Protein AF-A0A182MCZ9-F1 (afdb_monomer_lite)

InterPro domains:
  IPR011072 HR1 rho-binding domain [PF02185] (75-114)
  IPR011072 HR1 rho-binding domain [PS51860] (1-47)
  IPR011072 HR1 rho-binding domain [PS51860] (62-119)
  IPR036274 HR1 repeat superfamily [SSF46585] (1-44)
  IPR036274 HR1 repeat superfamily [SSF46585] (69-115)

Foldseek 3Di:
DLVVLVVDDDDPSVVVNVVVVVVVVVVVVVVVVVVVLVVVQVVQVVVLVVVPVDDDDGDDDNDPPVVVVVVVVVVVVVVVVVVVVVVVVVVVLVVVLVVCVPPPPNPVVVNVVSVVVPD

Organism: NCBI:txid139723

Radius of gyration: 31.66 Å; chains: 1; bounding box: 59×38×90 Å

Structure (mmCIF, N/CA/C/O backbone):
data_AF-A0A182MCZ9-F1
#
_entry.id   AF-A0A182MCZ9-F1
#
loop_
_atom_site.group_PDB
_atom_site.id
_atom_site.type_symbol
_atom_site.label_atom_id
_atom_site.label_alt_id
_atom_site.label_comp_id
_atom_site.label_asym_id
_atom_site.label_entity_id
_atom_site.label_seq_id
_atom_site.pdbx_PDB_ins_code
_atom_site.Cartn_x
_atom_site.Cartn_y
_atom_site.Cartn_z
_atom_site.occupancy
_atom_site.B_iso_or_equiv
_atom_site.auth_seq_id
_atom_site.auth_comp_id
_atom_site.auth_asym_id
_atom_site.auth_atom_id
_atom_site.pdbx_PDB_model_num
ATOM 1 N N . MET A 1 1 ? 21.712 -13.624 -35.325 1.00 68.12 1 MET A N 1
ATOM 2 C CA . MET A 1 1 ? 21.348 -12.278 -35.820 1.00 68.12 1 MET A CA 1
ATOM 3 C C . MET A 1 1 ? 22.491 -11.276 -35.673 1.00 68.12 1 MET A C 1
ATOM 5 O O . MET A 1 1 ? 22.954 -10.776 -36.681 1.00 68.12 1 MET A O 1
ATOM 9 N N . ILE A 1 2 ? 23.032 -11.023 -34.474 1.00 72.69 2 ILE A N 1
ATOM 10 C CA . ILE A 1 2 ? 24.210 -10.133 -34.338 1.00 72.69 2 ILE A CA 1
ATOM 11 C C . ILE A 1 2 ? 25.429 -10.682 -35.101 1.00 72.69 2 ILE A C 1
ATOM 13 O O . ILE A 1 2 ? 26.063 -9.958 -35.860 1.00 72.69 2 ILE A O 1
ATOM 17 N N . GLN A 1 3 ? 25.689 -11.991 -34.993 1.00 75.38 3 GLN A N 1
ATOM 18 C CA . GLN A 1 3 ? 26.774 -12.660 -35.728 1.00 75.38 3 GLN A CA 1
ATOM 19 C C . GLN A 1 3 ? 26.625 -12.575 -37.259 1.00 75.38 3 GLN A C 1
ATOM 21 O O . GLN A 1 3 ? 27.632 -12.533 -37.951 1.00 75.38 3 GLN A O 1
ATOM 26 N N . SER A 1 4 ? 25.396 -12.498 -37.787 1.00 69.81 4 SER A N 1
ATOM 2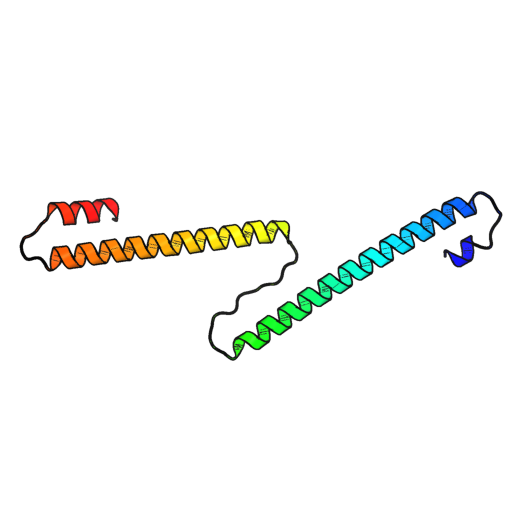7 C CA . SER A 1 4 ? 25.139 -12.387 -39.232 1.00 69.81 4 SER A CA 1
ATOM 28 C C . SER A 1 4 ? 25.238 -10.949 -39.759 1.00 69.81 4 SER A C 1
ATOM 30 O O . SER A 1 4 ? 25.450 -10.758 -40.948 1.00 69.81 4 SER A O 1
ATOM 32 N N . ILE A 1 5 ? 25.097 -9.942 -38.888 1.00 65.62 5 ILE A N 1
ATOM 33 C CA . ILE A 1 5 ? 25.270 -8.514 -39.226 1.00 65.62 5 ILE A CA 1
ATOM 34 C C . ILE A 1 5 ? 26.751 -8.114 -39.102 1.00 65.62 5 ILE A C 1
ATOM 36 O O . ILE A 1 5 ? 27.226 -7.226 -39.799 1.00 65.62 5 ILE A O 1
ATOM 40 N N . SER A 1 6 ? 27.516 -8.819 -38.261 1.00 63.59 6 SER A N 1
ATOM 41 C CA . SER A 1 6 ? 28.955 -8.592 -38.087 1.00 63.59 6 SER A CA 1
ATOM 42 C C . SER A 1 6 ? 29.803 -8.947 -39.316 1.00 63.59 6 SER A C 1
ATOM 44 O O . SER A 1 6 ? 30.950 -8.511 -39.387 1.00 63.59 6 SER A O 1
ATOM 46 N N . SER A 1 7 ? 29.280 -9.742 -40.255 1.00 65.12 7 SER A N 1
ATOM 47 C CA . SER A 1 7 ? 29.998 -10.210 -41.451 1.00 65.12 7 SER A CA 1
ATOM 48 C C . SER A 1 7 ? 29.690 -9.405 -42.729 1.00 65.12 7 SER A C 1
ATOM 50 O O . SER A 1 7 ? 30.143 -9.795 -43.802 1.00 65.12 7 SER A O 1
ATOM 52 N N . GLY A 1 8 ? 28.911 -8.316 -42.635 1.00 63.38 8 GLY A N 1
ATOM 53 C CA . GLY A 1 8 ? 28.443 -7.492 -43.762 1.00 63.38 8 GLY A CA 1
ATOM 54 C C . GLY A 1 8 ? 29.125 -6.116 -43.912 1.00 63.38 8 GLY A C 1
ATOM 55 O O . GLY A 1 8 ? 29.834 -5.637 -43.029 1.00 63.38 8 GLY A O 1
ATOM 56 N N . HIS A 1 9 ? 28.933 -5.500 -45.083 1.00 58.44 9 HIS A N 1
ATOM 57 C CA . HIS A 1 9 ? 29.632 -4.337 -45.650 1.00 58.44 9 HIS A CA 1
ATOM 58 C C . HIS A 1 9 ? 29.655 -3.061 -44.756 1.00 58.44 9 HIS A C 1
ATOM 60 O O . HIS A 1 9 ? 28.649 -2.572 -44.241 1.00 58.44 9 HIS A O 1
ATOM 66 N N . HIS A 1 10 ? 30.845 -2.456 -44.644 1.00 66.69 10 HIS A N 1
ATOM 67 C CA . HIS A 1 10 ? 31.391 -1.676 -43.513 1.00 66.69 10 HIS A CA 1
ATOM 68 C C . HIS A 1 10 ? 30.766 -0.319 -43.084 1.00 66.69 10 HIS A C 1
ATOM 70 O O . HIS A 1 10 ? 31.420 0.438 -42.358 1.00 66.69 10 HIS A O 1
ATOM 76 N N . GLY A 1 11 ? 29.522 0.011 -43.440 1.00 60.03 11 GLY A N 1
ATOM 77 C CA . GLY A 1 11 ? 28.921 1.323 -43.122 1.00 60.03 11 GLY A CA 1
ATOM 78 C C . GLY A 1 11 ? 27.581 1.265 -42.390 1.00 60.03 11 GLY A C 1
ATOM 79 O O . GLY A 1 11 ? 27.469 1.704 -41.246 1.00 60.03 11 GLY A O 1
ATOM 80 N N . ARG A 1 12 ? 26.555 0.719 -43.053 1.00 61.22 12 ARG A N 1
ATOM 81 C CA . ARG A 1 12 ? 25.186 0.636 -42.507 1.00 61.22 12 ARG A CA 1
ATOM 82 C C . ARG A 1 12 ? 25.067 -0.403 -41.393 1.00 61.22 12 ARG A C 1
ATOM 84 O O . ARG A 1 12 ? 24.326 -0.198 -40.433 1.00 61.22 12 ARG A O 1
ATOM 91 N N . ASP A 1 13 ? 25.887 -1.443 -41.467 1.00 69.56 13 ASP A N 1
ATOM 92 C CA . ASP A 1 13 ? 25.834 -2.572 -40.543 1.00 69.56 13 ASP A CA 1
ATOM 93 C C . ASP A 1 13 ? 26.352 -2.208 -39.150 1.00 69.56 13 ASP A C 1
ATOM 95 O O . ASP A 1 13 ? 25.911 -2.787 -38.166 1.00 69.56 13 ASP A O 1
ATOM 99 N N . LYS A 1 14 ? 27.193 -1.171 -39.017 1.00 76.19 14 LYS A N 1
ATOM 100 C CA . LYS A 1 14 ? 27.710 -0.728 -37.710 1.00 76.19 14 LYS A CA 1
ATOM 101 C C . LYS A 1 14 ? 26.613 -0.187 -36.791 1.00 76.19 14 LYS A C 1
ATOM 103 O O . LYS A 1 14 ? 26.600 -0.512 -35.607 1.00 76.19 14 LYS A O 1
ATOM 108 N N . LYS A 1 15 ? 25.687 0.618 -37.328 1.00 82.31 15 LYS A N 1
ATOM 109 C CA . LYS A 1 15 ? 24.567 1.168 -36.545 1.00 82.31 15 LYS A CA 1
ATOM 110 C C . LYS A 1 15 ? 23.576 0.068 -36.169 1.00 82.31 15 LYS A C 1
ATOM 112 O O . LYS A 1 15 ? 23.177 -0.011 -35.013 1.00 82.31 15 LYS A O 1
ATOM 117 N N . LEU A 1 16 ? 23.246 -0.804 -37.122 1.00 85.19 16 LEU A N 1
ATOM 118 C CA . LEU A 1 16 ? 22.359 -1.946 -36.889 1.00 85.19 16 LEU A CA 1
ATOM 119 C C . LEU A 1 16 ? 22.953 -2.933 -35.878 1.00 85.19 16 LEU A C 1
ATOM 121 O O . LEU A 1 16 ? 22.236 -3.468 -35.038 1.00 85.19 16 LEU A O 1
ATOM 125 N N . LEU A 1 17 ? 24.268 -3.143 -35.914 1.00 84.69 17 LEU A N 1
ATOM 126 C CA . LEU A 1 17 ? 24.970 -3.982 -34.951 1.00 84.69 17 LEU A CA 1
ATOM 127 C C . LEU A 1 17 ? 24.947 -3.359 -33.551 1.00 84.69 17 LEU A C 1
ATOM 129 O O . LEU A 1 17 ? 24.649 -4.062 -32.589 1.00 84.69 17 LEU A O 1
ATOM 133 N N . ALA A 1 18 ? 25.196 -2.051 -33.430 1.00 86.62 18 ALA A N 1
ATOM 134 C CA . ALA A 1 18 ? 25.106 -1.342 -32.153 1.00 86.62 18 ALA A CA 1
ATOM 135 C C . ALA A 1 18 ? 23.690 -1.410 -31.553 1.00 86.62 18 ALA A C 1
ATOM 137 O O . ALA A 1 18 ? 23.537 -1.724 -30.374 1.00 86.62 18 ALA A O 1
ATOM 138 N N . GLU A 1 19 ? 22.657 -1.197 -32.369 1.00 89.38 19 GLU A N 1
ATOM 139 C CA . GLU A 1 19 ? 21.255 -1.318 -31.955 1.00 89.38 19 GLU A CA 1
A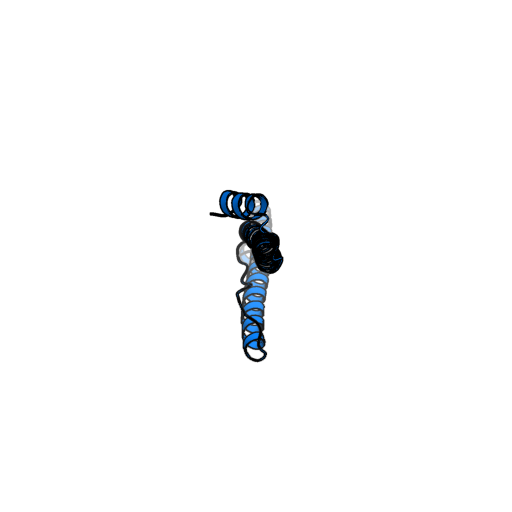TOM 140 C C . GLU A 1 19 ? 20.914 -2.750 -31.525 1.00 89.38 19 GLU A C 1
ATOM 142 O O . GLU A 1 19 ? 20.355 -2.964 -30.450 1.00 89.38 19 GLU A O 1
ATOM 147 N N . ALA A 1 20 ? 21.333 -3.752 -32.298 1.00 90.31 20 ALA A N 1
ATOM 148 C CA . ALA A 1 20 ? 21.116 -5.150 -31.948 1.00 90.31 20 ALA A CA 1
ATOM 149 C C . ALA A 1 20 ? 21.849 -5.547 -30.650 1.00 90.31 20 ALA A C 1
ATOM 151 O O . ALA A 1 20 ? 21.314 -6.320 -29.853 1.00 90.31 20 ALA A O 1
ATOM 152 N N . HIS A 1 21 ? 23.043 -5.001 -30.397 1.00 91.31 21 HIS A N 1
ATOM 153 C CA . HIS A 1 21 ? 23.754 -5.175 -29.129 1.00 91.31 21 HIS A CA 1
ATOM 154 C C . HIS A 1 21 ? 23.031 -4.508 -27.956 1.00 91.31 21 HIS A C 1
ATOM 156 O O . HIS A 1 21 ? 22.930 -5.125 -26.895 1.00 91.31 21 HIS A O 1
ATOM 162 N N . GLN A 1 22 ? 22.490 -3.302 -28.148 1.00 93.56 22 GLN A N 1
ATOM 163 C CA . GLN A 1 22 ? 21.696 -2.616 -27.130 1.00 93.56 22 GLN A CA 1
ATOM 164 C C . GLN A 1 22 ? 20.435 -3.416 -26.789 1.00 93.56 22 GLN A C 1
ATOM 166 O O . GLN A 1 22 ? 20.197 -3.729 -25.626 1.00 93.56 22 GLN A O 1
ATOM 171 N N . MET A 1 23 ? 19.684 -3.859 -27.799 1.00 95.06 23 MET A N 1
ATOM 172 C CA . MET A 1 23 ? 18.500 -4.697 -27.591 1.00 95.06 23 MET A CA 1
ATOM 173 C C . MET A 1 23 ? 18.840 -6.027 -26.905 1.00 95.06 23 MET A C 1
ATOM 175 O O . MET A 1 23 ? 18.058 -6.544 -26.101 1.00 95.06 23 MET A O 1
ATOM 179 N N . LEU A 1 24 ? 20.013 -6.603 -27.188 1.00 93.94 24 LEU A N 1
ATOM 180 C CA . LEU A 1 24 ? 20.479 -7.801 -26.494 1.00 93.94 24 LEU A CA 1
ATOM 181 C C . LEU A 1 24 ? 20.776 -7.517 -25.015 1.00 93.94 24 LEU A C 1
ATOM 183 O O . LEU A 1 24 ? 20.436 -8.335 -24.162 1.00 93.94 24 LEU A O 1
ATOM 187 N N . ALA A 1 25 ? 21.408 -6.387 -24.701 1.00 94.06 25 ALA A N 1
ATOM 188 C CA . ALA A 1 25 ? 21.667 -5.988 -23.320 1.00 94.06 25 ALA A CA 1
ATOM 189 C C . ALA A 1 25 ? 20.352 -5.753 -22.557 1.00 94.06 25 ALA A C 1
ATOM 191 O O . ALA A 1 25 ? 20.155 -6.323 -21.482 1.00 94.06 25 ALA A O 1
ATOM 192 N N . ASP A 1 26 ? 19.417 -5.022 -23.162 1.00 93.69 26 ASP A N 1
ATOM 193 C CA . ASP A 1 26 ? 18.112 -4.719 -22.571 1.00 93.69 26 ASP A CA 1
ATOM 194 C C . ASP A 1 26 ? 17.279 -5.988 -22.347 1.00 93.69 26 ASP A C 1
ATOM 196 O O . ASP A 1 26 ? 16.690 -6.183 -21.280 1.00 93.69 26 ASP A O 1
ATOM 200 N N . SER A 1 27 ? 17.258 -6.904 -23.322 1.00 96.94 27 SER A N 1
ATOM 201 C CA . SER A 1 27 ? 16.543 -8.179 -23.181 1.00 96.94 27 SER A CA 1
ATOM 202 C C . SER A 1 27 ? 17.159 -9.070 -22.103 1.00 96.94 27 SER A C 1
ATOM 204 O O . SER A 1 27 ? 16.414 -9.660 -21.320 1.00 96.94 27 SER A O 1
ATOM 206 N N . LYS A 1 28 ? 18.493 -9.120 -21.982 1.00 95.38 28 LYS A N 1
ATOM 207 C CA . LYS A 1 28 ? 19.170 -9.819 -20.876 1.00 95.38 28 LYS A CA 1
ATOM 208 C C . LYS A 1 28 ? 18.788 -9.232 -19.519 1.00 95.38 28 LYS A C 1
ATOM 210 O O . LYS A 1 28 ? 18.404 -9.989 -18.631 1.00 95.38 28 LYS A O 1
ATOM 215 N N . ALA A 1 29 ? 18.820 -7.907 -19.372 1.00 92.88 29 ALA A N 1
ATOM 216 C CA . ALA A 1 29 ? 18.424 -7.246 -18.129 1.00 92.88 29 ALA A CA 1
ATOM 217 C C . ALA A 1 29 ? 16.960 -7.549 -17.765 1.00 92.88 29 ALA A C 1
ATOM 219 O O . ALA A 1 29 ? 16.647 -7.870 -16.618 1.00 92.88 29 ALA A O 1
ATOM 220 N N . LYS A 1 30 ? 16.060 -7.532 -18.755 1.00 94.31 30 LYS A N 1
ATOM 221 C CA . LYS A 1 30 ? 14.639 -7.844 -18.555 1.00 94.31 30 LYS A CA 1
ATOM 222 C C . LYS A 1 30 ? 14.408 -9.307 -18.168 1.00 94.31 30 LYS A C 1
ATOM 224 O O . LYS A 1 30 ? 13.561 -9.583 -17.319 1.00 94.31 30 LYS A O 1
ATOM 229 N N . ILE A 1 31 ? 15.170 -10.236 -18.746 1.00 95.69 31 ILE A N 1
ATOM 230 C CA . ILE A 1 31 ? 15.137 -11.656 -18.371 1.00 95.69 31 ILE A CA 1
ATOM 231 C C . ILE A 1 31 ? 15.585 -11.835 -16.918 1.00 95.69 31 ILE A C 1
ATOM 233 O O . ILE A 1 31 ? 14.889 -12.508 -16.161 1.00 95.69 31 ILE A O 1
ATOM 237 N N . GLU A 1 32 ? 16.693 -11.214 -16.508 1.00 93.44 32 GLU A N 1
ATOM 238 C CA . GLU A 1 32 ? 17.174 -11.295 -15.123 1.00 93.44 32 GLU A CA 1
ATOM 239 C C . GLU A 1 32 ? 16.179 -10.690 -14.128 1.00 93.44 32 GLU A C 1
ATOM 241 O O . GLU A 1 32 ? 15.863 -11.312 -13.114 1.00 93.44 32 GLU A O 1
ATOM 246 N N . TYR A 1 33 ? 15.586 -9.539 -14.451 1.00 92.19 33 TYR A N 1
ATOM 247 C CA . TYR A 1 33 ? 14.527 -8.945 -13.634 1.00 92.19 33 TYR A CA 1
ATOM 248 C C . TYR A 1 33 ? 13.350 -9.911 -13.429 1.00 92.19 33 TYR A C 1
ATOM 250 O O . TYR A 1 33 ? 12.896 -10.125 -12.302 1.00 92.19 33 TYR A O 1
ATOM 258 N N . LEU A 1 34 ? 12.868 -10.540 -14.506 1.00 93.31 34 LEU A N 1
ATOM 259 C CA . LEU A 1 34 ? 11.781 -11.515 -14.423 1.00 93.31 34 LEU A CA 1
ATOM 260 C C . LEU A 1 34 ? 12.192 -12.771 -13.643 1.00 93.31 34 LEU A C 1
ATOM 262 O O . LEU A 1 34 ? 11.396 -13.265 -12.843 1.00 93.31 34 LEU A O 1
ATOM 266 N N . ARG A 1 35 ? 13.427 -13.264 -13.812 1.00 90.38 35 ARG A N 1
ATOM 267 C CA . ARG A 1 35 ? 13.977 -14.394 -13.041 1.00 90.38 35 ARG A CA 1
ATOM 268 C C . ARG A 1 35 ? 13.978 -14.100 -11.544 1.00 90.38 35 ARG A C 1
ATOM 270 O O . ARG A 1 35 ? 13.459 -14.909 -10.776 1.00 90.38 35 ARG A O 1
ATOM 277 N N . LEU A 1 36 ? 14.476 -12.931 -11.141 1.00 89.88 36 LEU A N 1
ATOM 278 C CA . LEU A 1 36 ? 14.467 -12.481 -9.746 1.00 89.88 36 LEU A CA 1
ATOM 279 C C . LEU A 1 36 ? 13.038 -12.352 -9.204 1.00 89.88 36 LEU A C 1
ATOM 281 O O . LEU A 1 36 ? 12.751 -12.814 -8.099 1.00 89.88 36 LEU A O 1
ATOM 285 N N . LYS A 1 37 ? 12.113 -11.793 -9.994 1.00 82.62 37 LYS A N 1
ATOM 286 C CA . LYS A 1 37 ? 10.702 -11.648 -9.605 1.00 82.62 37 LYS A CA 1
ATOM 287 C C . LYS A 1 37 ? 10.029 -13.005 -9.382 1.00 82.62 37 LYS A C 1
ATOM 289 O O . LYS A 1 37 ? 9.314 -13.183 -8.399 1.00 82.62 37 LYS A O 1
ATOM 294 N N . ILE A 1 38 ? 10.292 -13.979 -10.256 1.00 85.69 38 ILE A N 1
ATOM 295 C CA . ILE A 1 38 ? 9.798 -15.357 -10.115 1.00 85.69 38 ILE A CA 1
ATOM 296 C C . ILE A 1 38 ? 10.413 -16.035 -8.887 1.00 85.69 38 ILE A C 1
ATOM 298 O O . ILE A 1 38 ? 9.688 -16.680 -8.130 1.00 85.69 38 ILE A O 1
ATOM 302 N N . LEU A 1 39 ? 11.726 -15.894 -8.674 1.00 84.75 39 LEU A N 1
ATOM 303 C CA . LEU A 1 39 ? 12.417 -16.468 -7.517 1.00 84.75 39 LEU A CA 1
ATOM 304 C C . LEU A 1 39 ? 11.822 -15.943 -6.204 1.00 84.75 39 LEU A C 1
ATOM 306 O O . LEU A 1 39 ? 11.500 -16.740 -5.326 1.00 84.75 39 LEU A O 1
ATOM 310 N N . LYS A 1 40 ? 11.580 -14.629 -6.117 1.00 81.50 40 LYS A N 1
ATOM 311 C CA . LYS A 1 40 ? 10.934 -13.983 -4.967 1.00 81.50 40 LYS A CA 1
ATOM 312 C C . LYS A 1 40 ? 9.532 -14.542 -4.717 1.00 81.50 40 LYS A C 1
ATOM 314 O O . LYS A 1 40 ? 9.236 -14.984 -3.615 1.00 81.50 40 LYS A O 1
ATOM 319 N N . VAL A 1 41 ? 8.690 -14.626 -5.750 1.00 79.50 41 VAL A N 1
ATOM 320 C CA . VAL A 1 41 ? 7.339 -15.210 -5.624 1.00 79.50 41 VAL A CA 1
ATOM 321 C C . VAL A 1 41 ? 7.391 -16.670 -5.151 1.00 79.50 41 VAL A C 1
ATOM 323 O O . VAL A 1 41 ? 6.595 -17.072 -4.303 1.00 79.50 41 VAL A O 1
ATOM 326 N N . ARG A 1 42 ? 8.337 -17.475 -5.654 1.00 77.75 42 ARG A N 1
ATOM 327 C CA . ARG A 1 42 ? 8.513 -18.872 -5.218 1.00 77.75 42 ARG A CA 1
ATOM 328 C C . ARG A 1 42 ? 8.973 -18.977 -3.763 1.00 77.75 42 ARG A C 1
ATOM 330 O O . ARG A 1 42 ? 8.438 -19.809 -3.036 1.00 77.75 42 ARG A O 1
ATOM 337 N N . GLN A 1 43 ? 9.922 -18.143 -3.339 1.00 73.62 43 GLN A N 1
ATOM 338 C CA . GLN A 1 43 ? 10.411 -18.110 -1.959 1.00 73.62 43 GLN A CA 1
ATOM 339 C C . GLN A 1 43 ? 9.305 -17.694 -0.984 1.00 73.62 43 GLN A C 1
ATOM 341 O O . GLN A 1 43 ? 9.112 -18.350 0.036 1.00 73.62 43 GLN A O 1
ATOM 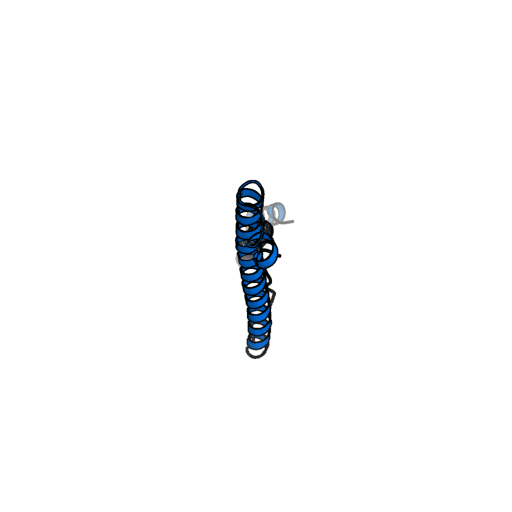346 N N . ASN A 1 44 ? 8.514 -16.680 -1.336 1.00 64.44 44 ASN A N 1
ATOM 347 C CA . ASN A 1 44 ? 7.351 -16.257 -0.560 1.00 64.44 44 ASN A CA 1
ATOM 348 C C . ASN A 1 44 ? 6.309 -17.379 -0.401 1.00 64.44 44 ASN A C 1
ATOM 350 O O . ASN A 1 44 ? 5.793 -17.581 0.695 1.00 64.44 44 ASN A O 1
ATOM 354 N N . LYS A 1 45 ? 6.052 -18.163 -1.458 1.00 66.81 45 LYS A N 1
ATOM 355 C CA . LYS A 1 45 ? 5.125 -19.309 -1.413 1.00 66.81 45 LYS A CA 1
ATOM 356 C C . LYS A 1 45 ? 5.637 -20.480 -0.558 1.00 66.81 45 LYS A C 1
ATOM 358 O O . LYS A 1 45 ? 4.844 -21.242 -0.012 1.00 66.81 45 LYS A O 1
ATOM 363 N N . LEU A 1 46 ? 6.955 -20.665 -0.474 1.00 59.31 46 LEU A N 1
ATOM 364 C CA . LEU A 1 46 ? 7.571 -21.669 0.402 1.00 59.31 46 LEU A CA 1
ATOM 365 C C . LEU A 1 46 ? 7.590 -21.197 1.861 1.00 59.31 46 LEU A C 1
ATOM 367 O O . LEU A 1 46 ? 7.257 -21.976 2.747 1.00 59.31 46 LEU A O 1
ATOM 371 N N . SER A 1 47 ? 7.883 -19.916 2.104 1.00 54.25 47 SER A N 1
ATOM 372 C CA . SER A 1 47 ? 7.825 -19.305 3.437 1.00 54.25 47 SER A CA 1
ATOM 373 C C . SER A 1 47 ? 6.419 -19.358 4.035 1.00 54.25 47 SER A C 1
ATOM 375 O O . SER A 1 47 ? 6.285 -19.651 5.216 1.00 54.25 47 SER A O 1
ATOM 377 N N . SER A 1 48 ? 5.369 -19.139 3.236 1.00 52.53 48 SER A N 1
ATOM 378 C CA . SER A 1 48 ? 3.985 -19.237 3.715 1.00 52.53 48 SER A CA 1
ATOM 379 C C . SER A 1 48 ? 3.561 -20.668 4.068 1.00 52.53 48 SER A C 1
ATOM 381 O O . SER A 1 48 ? 2.627 -20.837 4.836 1.00 52.53 48 SER A O 1
ATOM 383 N N . LYS A 1 49 ? 4.232 -21.696 3.527 1.00 50.91 49 LYS A N 1
ATOM 384 C CA . LYS A 1 49 ? 3.942 -23.112 3.817 1.00 50.91 49 LYS A CA 1
ATOM 385 C C . LYS A 1 49 ? 4.627 -23.644 5.079 1.00 50.91 49 LYS A C 1
ATOM 387 O O . LYS A 1 49 ? 4.154 -24.622 5.636 1.00 50.91 49 LYS A O 1
ATOM 392 N N . VAL A 1 50 ? 5.734 -23.040 5.513 1.00 49.81 50 VAL A N 1
ATOM 393 C CA . VAL A 1 50 ? 6.450 -23.452 6.739 1.00 49.81 50 VAL A CA 1
ATOM 394 C C . VAL A 1 50 ? 5.835 -22.805 7.990 1.00 49.81 50 VAL A C 1
ATOM 396 O O . VAL A 1 50 ? 5.918 -23.365 9.077 1.00 49.81 50 VAL A O 1
ATOM 399 N N . SER A 1 51 ? 5.150 -21.668 7.844 1.00 47.38 51 SER A N 1
ATOM 400 C CA . SER A 1 51 ? 4.457 -20.989 8.950 1.00 47.38 51 SER A CA 1
ATOM 401 C C . SER A 1 51 ? 3.118 -21.622 9.359 1.00 47.38 51 SER A C 1
ATOM 403 O O . SER A 1 51 ? 2.532 -21.181 10.338 1.00 47.38 51 SER A O 1
ATOM 405 N N . GLU A 1 52 ? 2.626 -22.647 8.655 1.00 47.69 52 GLU A N 1
ATOM 406 C CA . GLU A 1 52 ? 1.351 -23.310 8.988 1.00 47.69 52 GLU A CA 1
ATOM 407 C C . GLU A 1 52 ? 1.474 -24.418 10.057 1.00 47.69 52 GLU A C 1
ATOM 409 O O . GLU A 1 52 ? 0.454 -24.852 10.584 1.00 47.69 52 GLU A O 1
ATOM 414 N N . GLU A 1 53 ? 2.683 -24.858 10.436 1.00 44.94 53 GLU A N 1
ATOM 415 C CA . GLU A 1 53 ? 2.857 -25.922 11.450 1.00 44.94 53 GLU A CA 1
ATOM 416 C C . GLU A 1 53 ? 2.995 -25.394 12.893 1.00 44.94 53 GLU A C 1
ATOM 418 O O . GLU A 1 53 ? 2.749 -26.124 13.849 1.00 44.94 53 GLU A O 1
ATOM 423 N N . ASN A 1 54 ? 3.333 -24.117 13.095 1.00 40.72 54 ASN A N 1
ATOM 424 C CA . ASN A 1 54 ? 3.412 -23.519 14.431 1.00 40.72 54 ASN A CA 1
ATOM 425 C C . ASN A 1 54 ? 2.483 -22.308 14.528 1.00 40.72 54 ASN A C 1
ATOM 427 O O . ASN A 1 54 ? 2.782 -21.240 14.004 1.00 40.72 54 ASN A O 1
ATOM 431 N N . GLY A 1 55 ? 1.345 -22.535 15.191 1.00 45.59 55 GLY A N 1
ATOM 432 C CA . GLY A 1 55 ? 0.214 -21.631 15.402 1.00 45.59 55 GLY A CA 1
ATOM 433 C C . GLY A 1 55 ? 0.510 -20.128 15.373 1.00 45.59 55 GLY A C 1
ATOM 434 O O . GLY A 1 55 ? 1.196 -19.595 16.242 1.00 45.59 55 GLY A O 1
ATOM 435 N N . GLY A 1 56 ? -0.118 -19.452 14.411 1.00 41.91 56 GLY A N 1
ATOM 436 C CA . GLY A 1 56 ? -0.199 -17.996 14.316 1.00 41.91 56 GLY A CA 1
ATOM 437 C C . GLY A 1 56 ? -0.468 -17.554 12.878 1.00 41.91 56 GLY A C 1
ATOM 438 O O . GLY A 1 56 ? 0.464 -17.476 12.092 1.00 41.91 56 GLY A O 1
ATOM 439 N N . GLU A 1 57 ? -1.748 -17.329 12.554 1.00 44.47 57 GLU A N 1
ATOM 440 C CA . GLU A 1 57 ? -2.318 -16.707 11.337 1.00 44.47 57 GLU A CA 1
ATOM 441 C C . GLU A 1 57 ? -1.384 -16.464 10.124 1.00 44.47 57 GLU A C 1
ATOM 443 O O . GLU A 1 57 ? -0.562 -15.544 10.140 1.00 44.47 57 GLU A O 1
ATOM 448 N N . PRO A 1 58 ? -1.585 -17.172 8.993 1.00 58.34 58 PRO A N 1
ATOM 449 C CA . PRO A 1 58 ? -0.850 -16.913 7.767 1.00 58.34 58 PRO A CA 1
ATOM 450 C C . PRO A 1 58 ? -1.739 -16.170 6.766 1.00 58.34 58 PRO A C 1
ATOM 452 O O . PRO A 1 58 ? -2.620 -16.775 6.166 1.00 58.34 58 PRO A O 1
ATOM 455 N N . THR A 1 59 ? -1.486 -14.891 6.477 1.00 42.41 59 THR A N 1
ATOM 456 C CA . THR A 1 59 ? -1.987 -14.312 5.217 1.00 42.41 59 THR A CA 1
ATOM 457 C C . THR A 1 59 ? -0.971 -13.385 4.557 1.00 42.41 59 THR A C 1
ATOM 459 O O . THR A 1 59 ? -0.894 -12.188 4.821 1.00 42.41 59 THR A O 1
ATOM 462 N N . THR A 1 60 ? -0.256 -14.005 3.614 1.00 43.44 60 THR A N 1
ATOM 463 C CA . THR A 1 60 ? -0.095 -13.538 2.225 1.00 43.44 60 THR A CA 1
ATOM 464 C C . THR A 1 60 ? 0.751 -12.296 1.967 1.00 43.44 60 THR A C 1
ATOM 466 O O . THR A 1 60 ? 0.256 -11.245 1.583 1.00 43.44 60 THR A O 1
ATOM 469 N N . ALA A 1 61 ? 2.069 -12.495 1.985 1.00 55.38 61 ALA A N 1
ATOM 470 C CA . ALA A 1 61 ? 3.002 -11.703 1.194 1.00 55.38 61 ALA A CA 1
ATOM 471 C C . ALA A 1 61 ? 3.182 -12.345 -0.197 1.00 55.38 61 ALA A C 1
ATOM 473 O O . ALA A 1 61 ? 3.983 -13.270 -0.329 1.00 55.38 61 ALA A O 1
ATOM 474 N N . ILE A 1 62 ? 2.496 -11.865 -1.244 1.00 47.47 62 ILE A N 1
ATOM 475 C CA . ILE A 1 62 ? 2.889 -12.109 -2.650 1.00 47.47 62 ILE A CA 1
ATOM 476 C C . ILE A 1 62 ? 2.755 -10.805 -3.445 1.00 47.47 62 ILE A C 1
ATOM 478 O O . ILE A 1 62 ? 1.795 -10.579 -4.175 1.00 47.47 62 ILE A O 1
ATOM 482 N N . LYS A 1 63 ? 3.813 -9.995 -3.346 1.00 46.09 63 LYS A N 1
ATOM 483 C CA . LYS A 1 63 ? 3.989 -8.755 -4.097 1.00 46.09 63 LYS A CA 1
ATOM 484 C C . LYS A 1 63 ? 4.251 -9.017 -5.579 1.00 46.09 63 LYS A C 1
ATOM 486 O O . LYS A 1 63 ? 5.385 -9.287 -5.978 1.00 46.09 63 LYS A O 1
ATOM 491 N N . GLN A 1 64 ? 3.238 -8.863 -6.425 1.00 57.50 64 GLN A N 1
ATOM 492 C CA . GLN A 1 64 ? 3.437 -8.213 -7.728 1.00 57.50 64 GLN A CA 1
ATOM 493 C C . GLN A 1 64 ? 2.501 -7.008 -7.880 1.00 57.50 64 GLN A C 1
ATOM 495 O O . GLN A 1 64 ? 1.639 -7.017 -8.752 1.00 57.50 64 GLN A O 1
ATOM 500 N N . PRO A 1 65 ? 2.608 -6.007 -6.993 1.00 48.31 65 PRO A N 1
ATOM 501 C CA . PRO A 1 65 ? 2.505 -4.596 -7.400 1.00 48.31 65 PRO A CA 1
ATOM 502 C C . PRO A 1 65 ? 3.116 -3.639 -6.343 1.00 48.31 65 PRO A C 1
ATOM 504 O O . PRO A 1 65 ? 2.398 -3.107 -5.510 1.00 48.31 65 PRO A O 1
ATOM 507 N N . GLN A 1 66 ? 4.431 -3.408 -6.324 1.00 50.25 66 GLN A N 1
ATOM 508 C CA . GLN A 1 66 ? 5.080 -2.780 -5.157 1.00 50.25 66 GLN A CA 1
ATOM 509 C C . GLN A 1 66 ? 4.588 -1.369 -4.760 1.00 50.25 66 GLN A C 1
ATOM 511 O O . GLN A 1 66 ? 4.743 -1.045 -3.596 1.00 50.25 66 GLN A O 1
ATOM 516 N N . GLU A 1 67 ? 3.986 -0.570 -5.650 1.00 46.69 67 GLU A N 1
ATOM 517 C CA . GLU A 1 67 ? 3.401 0.744 -5.292 1.00 46.69 67 GLU A CA 1
ATOM 518 C C . GLU A 1 67 ? 1.924 0.671 -4.865 1.00 46.69 67 GLU A C 1
ATOM 520 O O . GLU A 1 67 ? 1.499 1.376 -3.950 1.00 46.69 67 GLU A O 1
ATOM 525 N N . LEU A 1 68 ? 1.122 -0.194 -5.496 1.00 49.84 68 LEU A N 1
ATOM 526 C CA . LEU A 1 68 ? -0.287 -0.360 -5.115 1.00 49.84 68 LEU A CA 1
ATOM 527 C C . LEU A 1 68 ? -0.417 -1.190 -3.837 1.00 49.84 68 LEU A C 1
ATOM 529 O O . LEU A 1 68 ? -1.284 -0.915 -3.018 1.00 49.84 68 LEU A O 1
ATOM 533 N N . GLU A 1 69 ? 0.461 -2.169 -3.623 1.00 49.03 69 GLU A N 1
ATOM 534 C CA . GLU A 1 69 ? 0.489 -2.913 -2.366 1.00 49.03 69 GLU A CA 1
ATOM 535 C C . GLU A 1 69 ? 1.033 -2.095 -1.209 1.00 49.03 69 GLU A C 1
ATOM 537 O O . GLU A 1 69 ? 0.521 -2.274 -0.123 1.00 49.03 69 GLU A O 1
ATOM 542 N N . THR A 1 70 ? 2.017 -1.201 -1.381 1.00 56.69 70 THR A N 1
ATOM 543 C CA . THR A 1 70 ? 2.391 -0.309 -0.265 1.00 56.69 70 THR A CA 1
ATOM 544 C C . THR A 1 70 ? 1.206 0.561 0.126 1.00 56.69 70 THR A C 1
ATOM 546 O O . THR A 1 70 ? 0.887 0.647 1.301 1.00 56.69 70 THR A O 1
ATOM 549 N N . SER A 1 71 ? 0.459 1.087 -0.853 1.00 67.56 71 SER A N 1
ATOM 550 C CA . SER A 1 71 ? -0.763 1.846 -0.571 1.00 67.56 71 SER A CA 1
ATOM 551 C C . SER A 1 71 ? -1.845 1.017 0.138 1.00 67.56 71 SER A C 1
ATOM 553 O O . SER A 1 71 ? -2.543 1.553 0.998 1.00 67.56 71 SER A O 1
ATOM 555 N N . LEU A 1 72 ? -2.010 -0.262 -0.212 1.00 72.75 72 LEU A N 1
ATOM 556 C CA . LEU A 1 72 ? -2.991 -1.144 0.427 1.00 72.75 72 LEU A C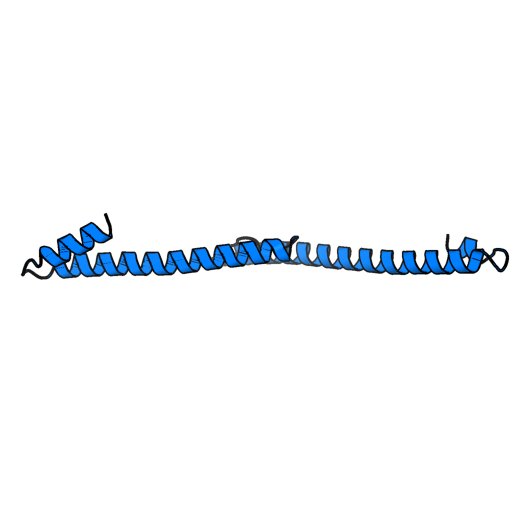A 1
ATOM 557 C C . LEU A 1 72 ? -2.520 -1.656 1.793 1.00 72.75 72 LEU A C 1
ATOM 559 O O . LEU A 1 72 ? -3.317 -1.662 2.723 1.00 72.75 72 LEU A O 1
ATOM 563 N N . ASP A 1 73 ? -1.251 -2.035 1.934 1.00 75.12 73 ASP A N 1
ATOM 564 C CA . ASP A 1 73 ? -0.627 -2.462 3.191 1.00 75.12 73 ASP A CA 1
ATOM 565 C C . ASP A 1 73 ? -0.679 -1.321 4.218 1.00 75.12 73 ASP A C 1
ATOM 567 O O . ASP A 1 73 ? -1.112 -1.537 5.349 1.00 75.12 73 ASP A O 1
ATOM 571 N N . ASP A 1 74 ? -0.341 -0.093 3.809 1.00 75.69 74 ASP A N 1
ATOM 572 C CA . ASP A 1 74 ? -0.428 1.100 4.659 1.00 75.69 74 ASP A CA 1
ATOM 573 C C . ASP A 1 74 ? -1.878 1.366 5.084 1.00 75.69 74 ASP A C 1
ATOM 575 O O . ASP A 1 74 ? -2.151 1.673 6.246 1.00 75.69 74 ASP A O 1
ATOM 579 N N . ARG A 1 75 ? -2.841 1.186 4.168 1.00 87.50 75 ARG A N 1
ATOM 580 C CA . ARG A 1 75 ? -4.269 1.334 4.476 1.00 87.50 75 ARG A CA 1
ATOM 581 C C . ARG A 1 75 ? -4.775 0.244 5.420 1.00 87.50 75 ARG A C 1
ATOM 583 O O . ARG A 1 75 ? -5.601 0.525 6.287 1.00 87.50 75 ARG A O 1
ATOM 590 N N . ILE A 1 76 ? -4.301 -0.990 5.266 1.00 85.81 76 ILE A N 1
ATOM 591 C CA . ILE A 1 76 ? -4.629 -2.110 6.153 1.00 85.81 76 ILE A CA 1
ATOM 592 C C . ILE A 1 76 ? -4.049 -1.860 7.546 1.00 85.81 76 ILE A C 1
ATOM 594 O O . ILE A 1 76 ? -4.760 -2.043 8.533 1.00 85.81 76 ILE A O 1
ATOM 598 N N . GLU A 1 77 ? -2.797 -1.416 7.648 1.00 88.88 77 GLU A N 1
ATOM 599 C CA . GLU A 1 77 ? -2.165 -1.132 8.937 1.00 88.88 77 GLU A CA 1
ATOM 600 C C . GLU A 1 77 ? -2.817 0.070 9.632 1.00 88.88 77 GLU A C 1
ATOM 602 O O . GLU A 1 77 ? -3.093 0.014 10.831 1.00 88.88 77 GLU A O 1
ATOM 607 N N . GLU A 1 78 ? -3.183 1.112 8.880 1.00 85.31 78 GLU A N 1
ATOM 608 C CA . GLU A 1 78 ? -3.985 2.228 9.383 1.00 85.31 78 GLU A CA 1
ATOM 609 C C . GLU A 1 78 ? -5.326 1.741 9.954 1.00 85.31 78 GLU A C 1
ATOM 611 O O . GLU A 1 78 ? -5.690 2.098 11.077 1.00 85.31 78 GLU A O 1
ATOM 616 N N . LEU A 1 79 ? -6.060 0.899 9.218 1.00 93.56 79 LEU A N 1
ATOM 617 C CA . LEU A 1 79 ? -7.333 0.338 9.681 1.00 93.56 79 LEU A CA 1
ATOM 618 C C . LEU A 1 79 ? -7.155 -0.558 10.912 1.00 93.56 79 LEU A C 1
ATOM 620 O O . LEU A 1 79 ? -7.947 -0.471 11.846 1.00 93.56 79 LEU A O 1
ATOM 624 N N . ARG A 1 80 ? -6.099 -1.375 10.963 1.00 94.62 80 ARG A N 1
ATOM 625 C CA . ARG A 1 80 ? -5.761 -2.193 12.140 1.00 94.62 80 ARG A CA 1
ATOM 626 C C . ARG A 1 80 ? -5.432 -1.339 13.355 1.00 94.62 80 ARG A C 1
ATOM 628 O O . ARG A 1 80 ? -5.811 -1.688 14.472 1.00 94.62 80 ARG A O 1
ATOM 635 N N . HIS A 1 81 ? -4.707 -0.243 13.160 1.00 94.00 81 HIS A N 1
ATOM 636 C CA . HIS A 1 81 ? -4.392 0.691 14.230 1.00 94.00 81 HIS A CA 1
ATOM 637 C C . HIS A 1 81 ? -5.654 1.387 14.746 1.00 94.00 81 HIS A C 1
ATOM 639 O O . HIS A 1 81 ? -5.889 1.397 15.955 1.00 94.00 81 HIS A O 1
ATOM 645 N N . ARG A 1 82 ? -6.510 1.879 13.840 1.00 95.44 82 ARG A N 1
ATOM 646 C CA . ARG A 1 82 ? -7.816 2.460 14.189 1.00 95.44 82 ARG A CA 1
ATOM 647 C C . ARG A 1 82 ? -8.685 1.470 14.952 1.00 95.44 82 ARG A C 1
ATOM 649 O O . ARG A 1 82 ? -9.169 1.814 16.020 1.00 95.44 82 ARG A O 1
ATOM 656 N N . LEU A 1 83 ? -8.791 0.227 14.483 1.00 94.38 83 LEU A N 1
ATOM 657 C CA . LEU A 1 83 ? -9.563 -0.812 15.164 1.00 94.38 83 LEU A CA 1
ATOM 658 C C . LEU A 1 83 ? -9.022 -1.105 16.569 1.00 94.38 83 LEU A C 1
ATOM 660 O O . LEU A 1 83 ? -9.802 -1.282 17.498 1.00 94.38 83 LEU A O 1
ATOM 664 N N . ARG A 1 84 ? -7.694 -1.126 16.753 1.00 96.06 84 ARG A N 1
ATOM 665 C CA . ARG A 1 84 ? -7.081 -1.275 18.084 1.00 96.06 84 ARG A CA 1
ATOM 666 C C . ARG A 1 84 ? -7.446 -0.120 19.013 1.00 96.06 84 ARG A C 1
ATOM 668 O O . ARG A 1 84 ? -7.759 -0.365 20.176 1.00 96.06 84 ARG A O 1
ATOM 675 N N . ILE A 1 85 ? -7.419 1.115 18.512 1.00 95.75 85 ILE A N 1
ATOM 676 C CA . ILE A 1 85 ? -7.838 2.291 19.282 1.00 95.75 85 ILE A CA 1
ATOM 677 C C . ILE A 1 85 ? -9.322 2.190 19.625 1.00 95.75 85 ILE A C 1
ATOM 679 O O . ILE A 1 85 ? -9.683 2.319 20.789 1.00 95.75 85 ILE A O 1
ATOM 683 N N . GLU A 1 86 ? -10.173 1.928 18.636 1.00 93.56 86 GLU A N 1
ATOM 684 C CA . GLU A 1 86 ? -11.615 1.805 18.829 1.00 93.56 86 GLU A CA 1
ATOM 685 C C . GLU A 1 86 ? -11.929 0.722 19.858 1.00 93.56 86 GLU A C 1
ATOM 687 O O . GLU A 1 86 ? -12.633 1.007 20.819 1.00 93.56 86 GLU A O 1
ATOM 692 N N . ALA A 1 87 ? -11.334 -0.468 19.743 1.00 94.00 87 ALA A N 1
ATOM 693 C CA . ALA A 1 87 ? -11.492 -1.548 20.716 1.00 94.00 87 ALA A CA 1
ATOM 694 C C . ALA A 1 87 ? -11.077 -1.120 22.133 1.00 94.00 87 ALA A C 1
ATOM 696 O O . ALA A 1 87 ? -11.816 -1.360 23.086 1.00 94.00 87 ALA A O 1
ATOM 697 N N . ALA A 1 88 ? -9.947 -0.421 22.278 1.00 93.81 88 ALA A N 1
ATOM 698 C CA . ALA A 1 88 ? -9.515 0.106 23.571 1.00 93.81 88 ALA A CA 1
ATOM 699 C C . ALA A 1 88 ? -10.494 1.153 24.134 1.00 93.81 88 ALA A C 1
ATOM 701 O O . ALA A 1 88 ? -10.768 1.159 25.334 1.00 93.81 88 ALA A O 1
ATOM 702 N N . VAL A 1 89 ? -11.066 2.010 23.282 1.00 95.19 89 VAL A N 1
ATOM 703 C CA . VAL A 1 89 ? -12.096 2.987 23.670 1.00 95.19 89 VAL A CA 1
ATOM 704 C C . VAL A 1 89 ? -13.388 2.282 24.091 1.00 95.19 89 VAL A C 1
ATOM 706 O O . VAL A 1 89 ? -13.946 2.613 25.137 1.00 95.19 89 VAL A O 1
ATOM 709 N N . VAL A 1 90 ? -13.838 1.280 23.328 1.00 93.50 90 VAL A N 1
ATOM 710 C CA . VAL A 1 90 ? -15.004 0.441 23.649 1.00 93.50 90 VAL A CA 1
ATOM 711 C C . VAL A 1 90 ? -14.825 -0.221 25.013 1.00 93.50 90 VAL A C 1
ATOM 713 O O . VAL A 1 90 ? -15.718 -0.174 25.861 1.00 93.50 90 VAL A O 1
ATOM 716 N N . ASP A 1 91 ? -13.672 -0.844 25.239 1.00 93.31 91 ASP A N 1
ATOM 717 C CA . ASP A 1 91 ? -13.390 -1.549 26.484 1.00 93.31 91 ASP A CA 1
ATOM 718 C C . ASP A 1 91 ? -13.231 -0.580 27.662 1.00 93.31 91 ASP A C 1
ATOM 720 O O . ASP A 1 91 ? -13.728 -0.862 28.757 1.00 93.31 91 ASP A O 1
ATOM 724 N N . GLY A 1 92 ? -12.655 0.604 27.428 1.00 89.75 92 GLY A N 1
ATOM 725 C CA . GLY A 1 92 ? -12.628 1.706 28.388 1.00 89.75 92 GLY A CA 1
ATOM 726 C C . GLY A 1 92 ? -14.034 2.150 28.801 1.00 89.75 92 GLY A C 1
ATOM 727 O O . GLY A 1 92 ? -14.340 2.194 29.994 1.00 89.75 92 GLY A O 1
ATOM 728 N N . ALA A 1 93 ? -14.924 2.388 27.836 1.00 88.88 93 ALA A N 1
ATOM 729 C CA . ALA A 1 93 ? -16.313 2.767 28.093 1.00 88.88 93 ALA A CA 1
ATOM 730 C C . ALA A 1 93 ? -17.077 1.674 28.859 1.00 88.88 93 ALA A C 1
ATOM 732 O O . ALA A 1 93 ? -17.738 1.961 29.860 1.00 88.88 93 ALA A O 1
ATOM 733 N N . LYS A 1 94 ? -16.931 0.400 28.466 1.00 90.19 94 LYS A N 1
ATOM 734 C CA . LYS A 1 94 ? -17.516 -0.740 29.198 1.00 90.19 94 LYS A CA 1
ATOM 735 C C . LYS A 1 94 ? -17.026 -0.799 30.644 1.00 90.19 94 LYS A C 1
ATOM 737 O O . LYS A 1 94 ? -17.816 -1.076 31.547 1.00 90.19 94 LYS A O 1
ATOM 742 N N . ASN A 1 95 ? -15.738 -0.546 30.879 1.00 88.88 95 ASN A N 1
ATOM 743 C CA . ASN A 1 95 ? -15.170 -0.559 32.221 1.00 88.88 95 ASN A CA 1
ATOM 744 C C . ASN A 1 95 ? -15.697 0.596 33.087 1.00 88.88 95 ASN A C 1
ATOM 746 O O . ASN A 1 95 ? -16.030 0.382 34.254 1.00 88.88 95 ASN A O 1
ATOM 750 N N . VAL A 1 96 ? -15.844 1.793 32.512 1.00 86.56 96 VAL A N 1
ATOM 751 C CA . VAL A 1 96 ? -16.468 2.944 33.182 1.00 86.56 96 VAL A CA 1
ATOM 752 C C . VAL A 1 96 ? -17.920 2.637 33.548 1.00 86.56 96 VAL A C 1
ATOM 754 O O . VAL A 1 96 ? -18.291 2.798 34.706 1.00 86.56 96 VAL A O 1
ATOM 757 N N . ILE A 1 97 ? -18.726 2.104 32.621 1.00 85.06 97 ILE A N 1
ATOM 758 C CA . ILE A 1 97 ? -20.123 1.718 32.894 1.00 85.06 97 ILE A CA 1
ATOM 759 C C . ILE A 1 97 ? -20.196 0.697 34.031 1.00 85.06 97 ILE A C 1
ATOM 761 O O . ILE A 1 97 ? -20.981 0.875 34.960 1.00 85.06 97 ILE A O 1
ATOM 765 N N . ARG A 1 98 ? -19.370 -0.356 33.987 1.00 85.94 98 ARG A N 1
ATOM 766 C CA . ARG A 1 98 ? -19.323 -1.382 35.040 1.00 85.94 98 ARG A CA 1
ATOM 767 C C . ARG A 1 98 ? -18.981 -0.770 36.399 1.00 85.94 98 ARG A C 1
ATOM 769 O O . ARG A 1 98 ? -19.605 -1.110 37.402 1.00 85.94 98 ARG A O 1
ATOM 776 N N . THR A 1 99 ? -18.011 0.140 36.426 1.00 82.19 99 THR A N 1
ATOM 777 C CA . THR A 1 99 ? -17.573 0.817 37.652 1.00 82.19 99 THR A CA 1
ATOM 778 C C . THR A 1 99 ? -18.690 1.697 38.210 1.00 82.19 99 THR A C 1
ATOM 780 O O . THR A 1 99 ? -19.029 1.564 39.383 1.00 82.19 99 THR A O 1
ATOM 783 N N . LEU A 1 100 ? -19.336 2.499 37.357 1.00 80.88 100 LEU A N 1
ATOM 784 C CA . LEU A 1 100 ? -20.470 3.356 37.719 1.00 80.88 100 LEU A CA 1
ATOM 785 C C . LEU A 1 100 ? -21.691 2.558 38.200 1.00 80.88 100 LEU A C 1
ATOM 787 O O . LEU A 1 100 ? -22.384 2.994 39.115 1.00 80.88 100 LEU A O 1
ATOM 791 N N . GLN A 1 101 ? -21.951 1.384 37.618 1.00 77.56 101 GLN A N 1
ATOM 792 C CA . GLN A 1 101 ? -23.008 0.471 38.072 1.00 77.56 101 GLN A CA 1
ATOM 793 C C . GLN A 1 101 ? -22.689 -0.166 39.432 1.00 77.56 101 GLN A C 1
ATOM 795 O O . GLN A 1 101 ? -23.603 -0.427 40.214 1.00 77.56 101 GLN A O 1
ATOM 800 N N . SER A 1 102 ? -21.410 -0.422 39.721 1.00 69.75 102 SER A N 1
ATOM 801 C CA . SER A 1 102 ? -20.970 -1.021 40.986 1.00 69.75 102 SER A CA 1
ATOM 802 C C . SER A 1 102 ? -20.887 -0.006 42.134 1.00 69.75 102 SER A C 1
ATOM 804 O O . SER A 1 102 ? -21.016 -0.390 43.299 1.00 69.75 102 SER A O 1
ATOM 806 N N . THR A 1 103 ? -20.686 1.283 41.846 1.00 64.06 103 THR A N 1
ATOM 807 C CA . THR A 1 103 ? -20.748 2.361 42.842 1.00 64.06 103 THR A CA 1
ATOM 808 C C . THR A 1 103 ? -22.202 2.711 43.157 1.00 64.06 103 THR A C 1
ATOM 810 O O . THR A 1 103 ? -22.912 3.318 42.364 1.00 64.06 103 THR A O 1
ATOM 813 N N . LYS A 1 104 ? -22.653 2.324 44.355 1.00 57.47 104 LYS A N 1
ATOM 814 C CA . LYS A 1 104 ? -24.047 2.377 44.845 1.00 57.47 104 LYS A CA 1
ATOM 815 C C . LYS A 1 104 ? -24.685 3.783 44.879 1.00 57.47 104 LYS A C 1
ATOM 817 O O . LYS A 1 104 ? -25.897 3.903 45.047 1.00 57.47 104 LYS A O 1
ATOM 822 N N . THR A 1 105 ? -23.897 4.844 44.712 1.00 57.91 105 THR A N 1
ATOM 823 C CA . THR A 1 105 ? -24.364 6.222 44.510 1.00 57.91 105 THR A CA 1
ATOM 824 C C . THR A 1 105 ? -24.550 6.468 43.016 1.00 57.91 105 THR A C 1
ATOM 826 O O . THR A 1 105 ? -23.601 6.771 42.302 1.00 57.91 105 THR A O 1
ATOM 829 N N . PHE A 1 106 ? -25.785 6.279 42.553 1.00 59.84 106 PHE A N 1
ATOM 830 C CA . PHE A 1 106 ? -26.226 6.417 41.165 1.00 59.84 106 PHE A CA 1
ATOM 831 C C . PHE A 1 106 ? -25.809 7.755 40.524 1.00 59.84 106 PHE A C 1
ATOM 833 O O . PHE A 1 106 ? -26.564 8.730 40.569 1.00 59.84 106 PHE A O 1
ATOM 840 N N . ASP A 1 107 ? -24.666 7.790 39.840 1.00 65.25 107 ASP A N 1
ATOM 841 C CA . ASP A 1 107 ? -24.318 8.899 38.951 1.00 65.25 107 ASP A CA 1
ATOM 842 C C . ASP A 1 107 ? -25.045 8.724 37.607 1.00 65.25 107 ASP A C 1
ATOM 844 O O . ASP A 1 107 ? -24.488 8.340 36.574 1.00 65.25 107 ASP A O 1
ATOM 848 N N . LYS A 1 108 ? -26.373 8.907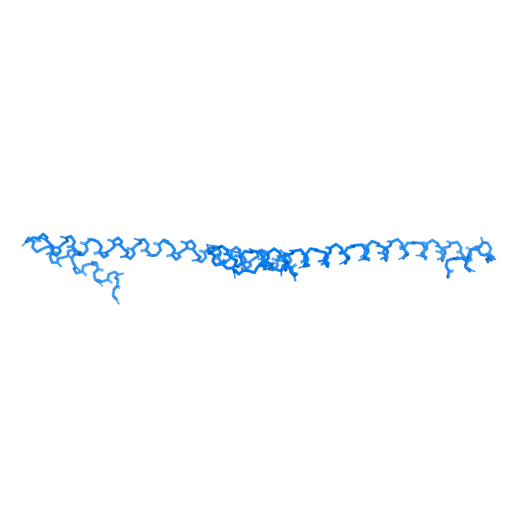 37.652 1.00 70.50 108 LYS A N 1
ATOM 849 C CA . LYS A 1 108 ? -27.269 8.702 36.502 1.00 70.50 108 LYS A CA 1
ATOM 850 C C . LYS A 1 108 ? -26.898 9.593 35.317 1.00 70.50 108 LYS A C 1
ATOM 852 O O . LYS A 1 108 ? -27.155 9.197 34.184 1.00 70.50 108 LYS A O 1
ATOM 857 N N . LYS A 1 109 ? -26.301 10.763 35.574 1.00 72.69 109 LYS A N 1
ATOM 858 C CA . LYS A 1 109 ? -25.854 11.693 34.530 1.00 72.69 109 LYS A CA 1
ATOM 859 C C . LYS A 1 109 ? -24.649 11.138 33.779 1.00 72.69 109 LYS A C 1
ATOM 861 O O . LYS A 1 109 ? -24.719 11.034 32.560 1.00 72.69 109 LYS A O 1
ATOM 866 N N . ALA A 1 110 ? -23.621 10.675 34.492 1.00 70.06 110 ALA A N 1
ATOM 867 C CA . ALA A 1 110 ? -22.455 10.050 33.869 1.00 70.06 110 ALA A CA 1
ATOM 868 C C . ALA A 1 110 ? -22.836 8.801 33.048 1.00 70.06 110 ALA A C 1
ATOM 870 O O . ALA A 1 110 ? -22.381 8.622 31.921 1.00 70.06 110 ALA A O 1
ATOM 871 N N . LEU A 1 111 ? -23.743 7.963 33.567 1.00 69.88 111 LEU A N 1
ATOM 872 C CA . LEU A 1 111 ? -24.272 6.801 32.837 1.00 69.88 111 LEU A CA 1
ATOM 873 C C . LEU A 1 111 ? -25.049 7.184 31.566 1.00 69.88 111 LEU A C 1
ATOM 875 O O . LEU A 1 111 ? -24.962 6.480 30.559 1.00 69.88 111 LEU A O 1
ATOM 879 N N . GLN A 1 112 ? -25.826 8.268 31.612 1.00 75.62 112 GLN A N 1
ATOM 880 C CA . GLN A 1 112 ? -26.609 8.734 30.471 1.00 75.62 112 GLN A CA 1
ATOM 881 C C . GLN A 1 112 ? -25.725 9.359 29.391 1.00 75.62 112 GLN A C 1
ATOM 883 O O . GLN A 1 112 ? -25.933 9.068 28.217 1.00 75.62 112 GLN A O 1
ATOM 888 N N . GLU A 1 113 ? -24.714 10.143 29.767 1.00 75.00 113 GLU A N 1
ATOM 889 C CA . GLU A 1 113 ? -23.752 10.703 28.817 1.00 75.00 113 GLU A CA 1
ATOM 890 C C . GLU A 1 113 ? -22.992 9.594 28.089 1.00 75.00 113 GLU A C 1
ATOM 892 O O . GLU A 1 113 ? -23.013 9.562 26.862 1.00 75.00 113 GLU A O 1
ATOM 897 N N . VAL A 1 114 ? -22.425 8.616 28.807 1.00 74.62 114 VAL A N 1
ATOM 898 C CA . VAL A 1 114 ? -21.721 7.485 28.170 1.00 74.62 114 VAL A CA 1
ATOM 899 C C . VAL A 1 114 ? -22.627 6.730 27.190 1.00 74.62 114 VAL A C 1
ATOM 901 O O . VAL A 1 114 ? -22.164 6.288 26.144 1.00 74.62 114 VAL A O 1
ATOM 904 N N . ARG A 1 115 ? -23.927 6.608 27.487 1.00 7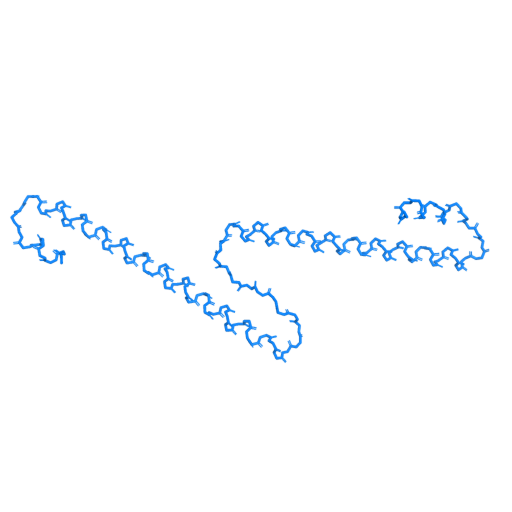3.06 115 ARG A N 1
ATOM 905 C CA . ARG A 1 115 ? -24.891 5.973 26.581 1.00 73.06 115 ARG A CA 1
ATOM 906 C C . ARG A 1 115 ? -25.230 6.840 25.360 1.00 73.06 115 ARG A C 1
ATOM 908 O O . ARG A 1 115 ? -25.457 6.276 24.303 1.00 73.06 115 ARG A O 1
ATOM 915 N N . ILE A 1 116 ? -25.260 8.167 25.483 1.00 78.44 116 ILE A N 1
ATOM 916 C CA . ILE A 1 116 ? -25.512 9.089 24.358 1.00 78.44 116 ILE A CA 1
ATOM 917 C C . ILE A 1 116 ? -24.321 9.135 23.399 1.00 78.44 116 ILE A C 1
ATOM 919 O O . ILE A 1 116 ? -24.510 9.176 22.191 1.00 78.44 116 ILE A O 1
ATOM 923 N N . TRP A 1 117 ? -23.095 9.114 23.921 1.00 70.25 117 TRP A N 1
ATOM 924 C CA . TRP A 1 117 ? -21.890 9.128 23.086 1.00 70.25 117 TRP A CA 1
ATOM 925 C C . TRP A 1 117 ? -21.651 7.809 22.334 1.00 70.25 117 TRP A C 1
ATOM 927 O O . TRP A 1 117 ? -20.785 7.765 21.463 1.00 70.25 117 TRP A O 1
ATOM 937 N N . TRP A 1 118 ? -22.368 6.735 22.682 1.00 60.03 118 TRP A N 1
ATOM 938 C CA . TRP A 1 118 ? -22.018 5.370 22.275 1.00 60.03 118 TRP A CA 1
ATOM 939 C C . TRP A 1 118 ? -23.191 4.499 21.788 1.00 60.03 118 TRP A C 1
ATOM 941 O O . TRP A 1 118 ? -22.961 3.367 21.367 1.00 60.03 118 TRP A O 1
ATOM 951 N N . GLY A 1 119 ? -24.435 4.980 21.877 1.00 56.53 119 GLY A N 1
ATOM 952 C CA . GLY A 1 119 ? -25.642 4.315 21.364 1.00 56.53 119 GLY A CA 1
ATOM 953 C C . GLY A 1 119 ? -26.140 4.969 20.088 1.00 56.53 119 GLY A C 1
ATOM 954 O O . GLY A 1 119 ? -26.613 4.213 19.214 1.00 56.53 119 GLY A O 1
#

pLDDT: mean 74.12, std 16.89, range [40.72, 96.94]

Secondary structure (DSSP, 8-state):
-HHHHTTS-TTHHHHHHHHHHHHHHHHHHHHHHHHHHHHHHHHHHHHHHHTTSSSS-------S-HHHHHHHHHHHHHHHHHHHHHHHHHHHHHHHHHHHHHSSS--HHHHHHHHHTT-

Sequence (119 aa):
MIQSISSGHHGRDKKLLAEAHQMLADSKAKIEYLRLKILKVRQNKLSSKVSEENGGEPTTAIKQPQELETSLDDRIEELRHRLRIEAAVVDGAKNVIRTLQSTKTFDKKALQEVRIWWG